Protein AF-A0A1G1D833-F1 (afdb_monomer_lite)

Structure (mmCIF, N/CA/C/O backbone):
data_AF-A0A1G1D833-F1
#
_entry.id   AF-A0A1G1D833-F1
#
loop_
_atom_site.group_PDB
_atom_site.id
_atom_site.type_symbol
_atom_site.label_atom_id
_atom_site.label_alt_id
_atom_site.label_comp_id
_atom_site.label_asym_id
_atom_site.label_entity_id
_atom_site.label_seq_id
_atom_site.pdbx_PDB_ins_code
_atom_site.Cartn_x
_atom_site.Cartn_y
_atom_site.Cartn_z
_atom_site.occupancy
_atom_site.B_iso_or_equiv
_atom_site.auth_seq_id
_atom_site.auth_comp_id
_atom_site.auth_asym_id
_atom_site.auth_atom_id
_atom_site.pdbx_PDB_model_num
ATOM 1 N N . MET A 1 1 ? 8.087 -30.929 -24.235 1.00 56.16 1 MET A N 1
ATOM 2 C CA . MET A 1 1 ? 7.832 -29.575 -24.790 1.00 56.16 1 MET A CA 1
ATOM 3 C C . MET A 1 1 ? 7.862 -28.541 -23.668 1.00 56.16 1 MET A C 1
ATOM 5 O O . MET A 1 1 ? 7.142 -28.714 -22.691 1.00 56.16 1 MET A O 1
ATOM 9 N N . LYS A 1 2 ? 8.688 -27.488 -23.768 1.00 65.94 2 LYS A N 1
ATOM 10 C CA . LYS A 1 2 ? 8.664 -26.363 -22.812 1.00 65.94 2 LYS A CA 1
ATOM 11 C C . LYS A 1 2 ? 7.409 -25.521 -23.070 1.00 65.94 2 LYS A C 1
ATOM 13 O O . LYS A 1 2 ? 7.180 -25.112 -24.203 1.00 65.94 2 LYS A O 1
ATOM 18 N N . ARG A 1 3 ? 6.593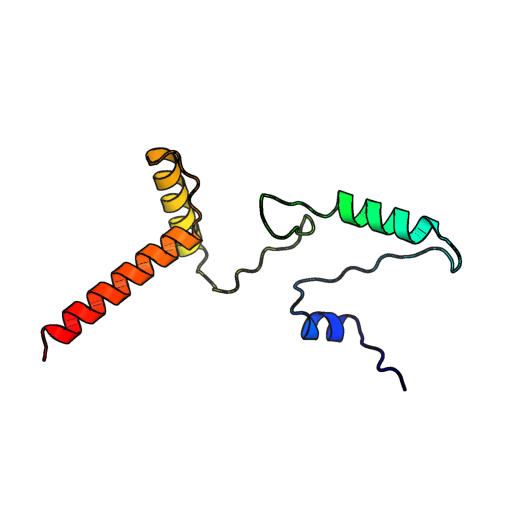 -25.269 -22.041 1.00 76.88 3 ARG A N 1
ATOM 19 C CA . ARG A 1 3 ? 5.447 -24.351 -22.152 1.00 76.88 3 ARG A CA 1
ATOM 20 C C . ARG A 1 3 ? 5.973 -22.923 -22.293 1.00 76.88 3 ARG A C 1
ATOM 22 O O . ARG A 1 3 ? 6.636 -22.426 -21.387 1.00 76.88 3 ARG A O 1
ATOM 29 N N . VAL A 1 4 ? 5.680 -22.281 -23.419 1.00 84.00 4 VAL A N 1
ATOM 30 C CA . VAL A 1 4 ? 5.962 -20.857 -23.632 1.00 84.00 4 VAL A CA 1
ATOM 31 C C . VAL A 1 4 ? 4.740 -20.071 -23.171 1.00 84.00 4 VAL A C 1
ATOM 33 O O . VAL A 1 4 ? 3.639 -20.289 -23.673 1.00 84.00 4 VAL A O 1
ATOM 36 N N . PHE A 1 5 ? 4.922 -19.189 -22.189 1.00 84.62 5 PHE A N 1
ATOM 37 C CA . PHE A 1 5 ? 3.851 -18.340 -21.674 1.00 84.62 5 PHE A CA 1
ATOM 38 C C . PHE A 1 5 ? 3.865 -16.979 -22.365 1.00 84.62 5 PHE A C 1
ATOM 40 O O . PHE A 1 5 ? 4.914 -16.356 -22.519 1.00 84.62 5 PHE A O 1
ATOM 47 N N . THR A 1 6 ? 2.689 -16.481 -22.731 1.00 88.06 6 THR A N 1
ATOM 48 C CA . THR A 1 6 ? 2.538 -15.115 -23.234 1.00 88.06 6 THR A CA 1
ATOM 49 C C . THR A 1 6 ? 2.690 -14.094 -22.094 1.00 88.06 6 THR A C 1
ATOM 51 O O . THR A 1 6 ? 2.432 -14.419 -20.929 1.00 88.06 6 THR A O 1
ATOM 54 N N . PRO A 1 7 ? 3.031 -12.822 -22.384 1.00 81.75 7 PRO A N 1
ATOM 55 C CA . PRO A 1 7 ? 3.117 -11.781 -21.354 1.00 81.75 7 PRO A CA 1
ATOM 56 C C . PRO A 1 7 ? 1.833 -11.622 -20.523 1.00 81.75 7 PRO A C 1
ATOM 58 O O . PRO A 1 7 ? 1.892 -11.375 -19.318 1.00 81.75 7 PRO A O 1
ATOM 61 N N . SER A 1 8 ? 0.658 -11.820 -21.133 1.00 83.69 8 SER A N 1
ATOM 62 C CA . SER A 1 8 ? -0.631 -11.775 -20.432 1.00 83.69 8 SER A CA 1
ATOM 63 C C . SER A 1 8 ? -0.824 -12.959 -19.478 1.00 83.69 8 SER A C 1
ATOM 65 O O . SER A 1 8 ? -1.328 -12.771 -18.368 1.00 83.69 8 SER A O 1
ATOM 67 N N . GLN A 1 9 ? -0.375 -14.159 -19.859 1.00 86.31 9 GLN A N 1
ATOM 68 C CA . GLN A 1 9 ? -0.382 -15.336 -18.987 1.00 86.31 9 GLN A CA 1
ATOM 69 C C . GLN A 1 9 ? 0.574 -15.156 -17.807 1.00 86.31 9 GLN A C 1
ATOM 71 O O . GLN A 1 9 ? 0.179 -15.398 -16.668 1.00 86.31 9 GLN A O 1
ATOM 76 N N . ILE A 1 10 ? 1.785 -14.648 -18.052 1.00 82.81 10 ILE A N 1
ATOM 77 C CA . ILE A 1 10 ? 2.760 -14.346 -16.995 1.00 82.81 10 ILE A CA 1
ATOM 78 C C . ILE A 1 10 ? 2.180 -13.315 -16.022 1.00 82.81 10 ILE A C 1
ATOM 80 O O . ILE A 1 10 ? 2.213 -13.525 -14.809 1.00 82.81 10 ILE A O 1
ATOM 84 N N . LYS A 1 11 ? 1.568 -12.237 -16.529 1.00 81.75 11 LYS A N 1
ATOM 85 C CA . LYS A 1 11 ? 0.888 -11.232 -15.699 1.00 81.75 11 LYS A CA 1
ATOM 86 C C . LYS A 1 11 ? -0.196 -11.855 -14.813 1.00 81.75 11 LYS A C 1
ATOM 88 O O . LYS A 1 11 ? -0.287 -11.523 -13.633 1.00 81.75 11 LYS A O 1
ATOM 93 N N . LYS A 1 12 ? -1.003 -12.767 -15.367 1.00 82.12 12 LYS A N 1
ATOM 94 C CA . LYS A 1 12 ? -2.077 -13.455 -14.637 1.00 82.12 12 LYS A CA 1
ATOM 95 C C . LYS A 1 12 ? -1.527 -14.377 -13.545 1.00 82.12 12 LYS A C 1
ATOM 97 O O . LYS A 1 12 ? -2.010 -14.311 -12.422 1.00 82.12 12 LYS A O 1
ATOM 102 N N . ILE A 1 13 ? -0.513 -15.184 -13.860 1.00 83.69 13 ILE A N 1
ATOM 103 C CA . ILE A 1 13 ? 0.116 -16.131 -12.922 1.00 83.69 13 ILE A CA 1
ATOM 104 C C . ILE A 1 13 ? 0.806 -15.389 -11.771 1.00 83.69 13 ILE A C 1
ATOM 106 O O . ILE A 1 13 ? 0.688 -15.778 -10.615 1.00 83.69 13 ILE A O 1
ATOM 110 N N . THR A 1 14 ? 1.506 -14.297 -12.077 1.00 77.00 14 THR A N 1
ATOM 111 C CA . THR A 1 14 ? 2.288 -13.535 -11.089 1.00 77.00 14 THR A CA 1
ATOM 112 C C . THR A 1 14 ? 1.459 -12.527 -10.290 1.00 77.00 14 THR A C 1
ATOM 114 O O . THR A 1 14 ? 1.945 -11.971 -9.305 1.00 77.00 14 THR A O 1
ATOM 117 N N . GLY A 1 15 ? 0.222 -12.239 -10.710 1.00 73.38 15 GLY A N 1
ATOM 118 C CA . GLY A 1 15 ? -0.583 -11.160 -10.134 1.00 73.38 15 GLY A CA 1
ATOM 119 C C . GLY A 1 15 ? -0.005 -9.762 -10.392 1.00 73.38 15 GLY A C 1
ATOM 120 O O . GLY A 1 15 ? -0.335 -8.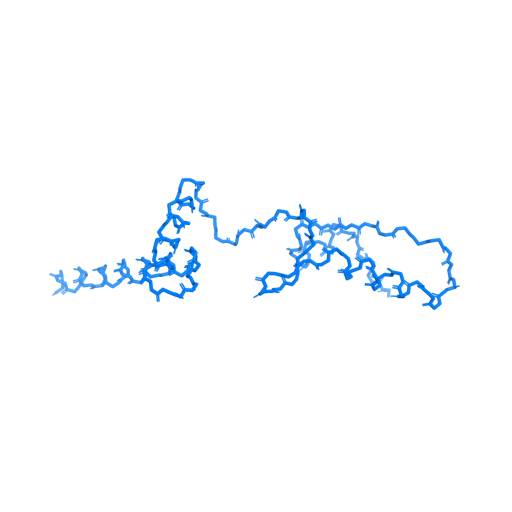819 -9.667 1.00 73.38 15 GLY A O 1
ATOM 121 N N . ALA A 1 16 ? 0.864 -9.611 -11.398 1.00 74.94 16 ALA A N 1
ATOM 122 C CA . ALA A 1 16 ? 1.498 -8.340 -11.723 1.00 74.94 16 ALA A CA 1
ATOM 123 C C . ALA A 1 16 ? 0.476 -7.299 -12.213 1.00 74.94 16 ALA A C 1
ATOM 125 O O . ALA A 1 16 ? -0.477 -7.591 -12.942 1.00 74.94 16 ALA A O 1
ATOM 126 N N . THR A 1 17 ? 0.677 -6.038 -11.831 1.00 69.56 17 THR A N 1
ATOM 127 C CA . THR A 1 17 ? -0.199 -4.925 -12.236 1.00 69.56 17 THR A CA 1
ATOM 128 C C . THR A 1 17 ? 0.114 -4.420 -13.644 1.00 69.56 17 THR A C 1
ATOM 130 O O . THR A 1 17 ? -0.802 -4.008 -14.363 1.00 69.56 17 THR A O 1
ATOM 133 N N . GLY A 1 18 ? 1.368 -4.535 -14.076 1.00 70.62 18 GLY A N 1
ATOM 134 C CA . GLY A 1 18 ? 1.860 -4.143 -15.393 1.00 70.62 18 GLY A CA 1
ATOM 135 C C . GLY A 1 18 ? 2.925 -5.110 -15.904 1.00 70.62 18 GLY A C 1
ATOM 136 O O . GLY A 1 18 ? 3.366 -5.997 -15.178 1.00 70.62 18 GLY A O 1
ATOM 137 N N . HIS A 1 19 ? 3.292 -4.943 -17.165 1.00 75.81 19 HIS A N 1
ATOM 138 C CA . HIS A 1 19 ? 4.475 -5.545 -17.766 1.00 75.81 19 HIS A CA 1
ATOM 139 C C . HIS A 1 19 ? 5.056 -4.520 -18.734 1.00 75.81 19 HIS A C 1
ATOM 141 O O . HIS A 1 19 ? 4.304 -3.694 -19.253 1.00 75.81 19 HIS A O 1
ATOM 147 N N . ASP A 1 20 ? 6.360 -4.590 -18.958 1.00 73.81 20 ASP A N 1
ATOM 148 C CA . ASP A 1 20 ? 7.043 -3.781 -19.957 1.00 73.81 20 ASP A CA 1
ATOM 149 C C . ASP A 1 20 ? 7.926 -4.687 -20.816 1.00 73.81 20 A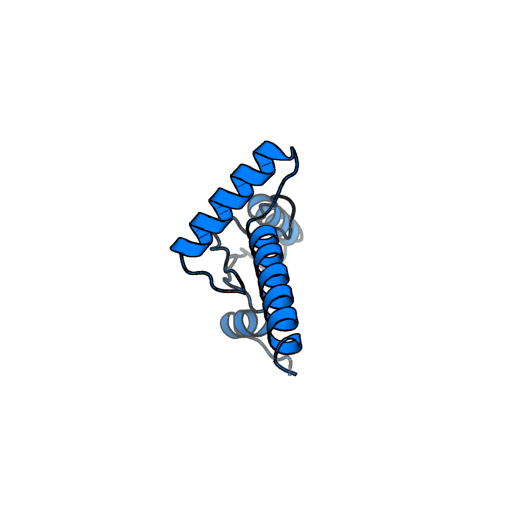SP A C 1
ATOM 151 O O . ASP A 1 20 ? 8.311 -5.778 -20.378 1.00 73.81 20 ASP A O 1
ATOM 155 N N . LYS A 1 21 ? 8.192 -4.272 -22.053 1.00 73.25 21 LYS A N 1
ATOM 156 C CA . LYS A 1 21 ? 9.076 -4.991 -22.972 1.00 73.25 21 LYS A CA 1
ATOM 157 C C . LYS A 1 21 ? 10.339 -4.174 -23.161 1.00 73.25 21 LYS A C 1
ATOM 159 O O . LYS A 1 21 ? 10.291 -3.061 -23.667 1.00 73.25 21 LYS A O 1
ATOM 164 N N . ILE A 1 22 ? 11.468 -4.772 -22.812 1.00 69.94 22 ILE A N 1
ATOM 165 C CA . ILE A 1 22 ? 12.779 -4.193 -23.079 1.00 69.94 22 ILE A CA 1
ATOM 166 C C . ILE A 1 22 ? 13.223 -4.720 -24.441 1.00 69.94 22 ILE A C 1
ATOM 168 O O . ILE A 1 22 ? 13.284 -5.934 -24.648 1.00 69.94 22 ILE A O 1
ATOM 172 N N . HIS A 1 23 ? 13.457 -3.815 -25.388 1.00 67.56 23 HIS A N 1
ATOM 173 C CA . HIS A 1 23 ? 14.037 -4.171 -26.676 1.00 67.56 23 HIS A CA 1
ATOM 174 C C . HIS A 1 23 ? 15.541 -4.382 -26.498 1.00 67.56 23 HIS A C 1
ATOM 176 O O . HIS A 1 23 ? 16.213 -3.513 -25.951 1.00 67.56 23 HIS A O 1
ATOM 182 N N . ILE A 1 24 ? 16.048 -5.532 -26.942 1.00 64.00 24 ILE A N 1
ATOM 183 C CA . ILE A 1 24 ? 17.462 -5.886 -26.818 1.00 64.00 24 ILE A CA 1
ATOM 184 C C . ILE A 1 24 ? 18.053 -5.947 -28.226 1.00 64.00 24 ILE A C 1
ATOM 186 O O . ILE A 1 24 ? 17.662 -6.829 -29.000 1.00 64.00 24 ILE A O 1
ATOM 190 N N . PRO A 1 25 ? 18.977 -5.042 -28.575 1.00 60.09 25 PRO A N 1
ATOM 191 C CA . PRO A 1 25 ? 19.716 -5.152 -29.815 1.00 60.09 25 PRO A CA 1
ATOM 192 C C . PRO A 1 25 ? 20.777 -6.260 -29.671 1.00 60.09 25 PRO A C 1
ATOM 194 O O . PRO A 1 25 ? 21.795 -6.083 -29.016 1.00 60.09 25 PRO A O 1
ATOM 197 N N . PHE A 1 26 ? 20.543 -7.394 -30.339 1.00 62.09 26 PHE A N 1
ATOM 198 C CA . PHE A 1 26 ? 21.518 -8.459 -30.650 1.00 62.09 26 PHE A CA 1
ATOM 199 C C . PHE A 1 26 ? 21.830 -9.558 -29.600 1.00 62.09 26 PHE A C 1
ATOM 201 O O . PHE A 1 26 ? 21.709 -9.383 -28.393 1.00 62.09 26 PHE A O 1
ATOM 208 N N . TYR A 1 27 ? 22.194 -10.748 -30.112 1.00 57.66 27 TYR A N 1
ATOM 209 C CA . TYR A 1 27 ? 22.064 -12.066 -29.452 1.00 57.66 27 TYR A CA 1
ATOM 210 C C . TYR A 1 27 ? 23.307 -12.568 -28.679 1.00 57.66 27 TYR A C 1
ATOM 212 O O . TYR A 1 27 ? 23.273 -13.654 -28.108 1.00 57.66 27 TYR A O 1
ATOM 220 N N . TYR A 1 28 ? 24.394 -11.795 -28.616 1.00 56.31 28 TYR A N 1
ATOM 221 C CA . TYR A 1 28 ? 25.589 -12.145 -27.836 1.00 56.31 28 TYR A CA 1
ATOM 222 C C . TYR A 1 28 ? 26.135 -10.909 -27.125 1.00 56.31 28 TYR A C 1
ATOM 224 O O . TYR A 1 28 ? 26.899 -10.150 -27.712 1.00 56.31 28 TYR A O 1
ATOM 232 N N . ALA A 1 29 ? 25.759 -10.694 -25.864 1.00 56.53 29 ALA A N 1
ATOM 233 C CA . ALA A 1 29 ? 26.383 -9.644 -25.067 1.00 56.53 29 ALA A CA 1
ATOM 234 C C . ALA A 1 29 ? 26.287 -9.919 -23.551 1.00 56.53 29 ALA A C 1
ATOM 236 O O . ALA A 1 29 ? 25.215 -9.751 -22.967 1.00 56.53 29 ALA A O 1
ATOM 237 N N . PRO A 1 30 ? 27.411 -10.24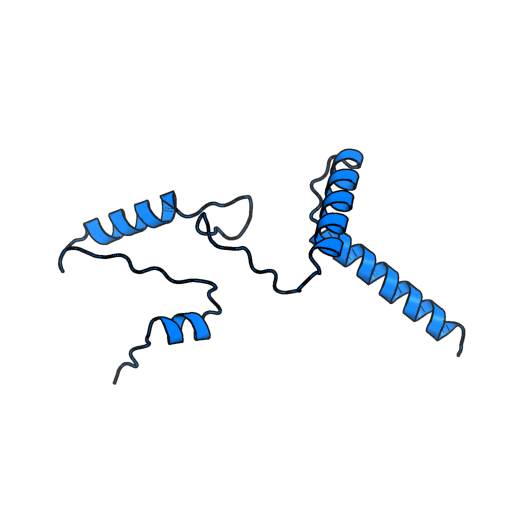5 -22.882 1.00 60.34 30 PRO A N 1
ATOM 238 C CA . PRO A 1 30 ? 27.597 -10.012 -21.446 1.00 60.34 30 PRO A CA 1
ATOM 239 C C . PRO A 1 30 ? 27.124 -8.614 -20.965 1.00 60.34 30 PRO A C 1
ATOM 241 O O . PRO A 1 30 ? 26.500 -8.565 -19.904 1.00 60.34 30 PRO A O 1
ATOM 244 N N . PRO A 1 31 ? 27.287 -7.511 -21.741 1.00 68.56 31 PRO A N 1
ATOM 245 C CA . PRO A 1 31 ? 26.776 -6.191 -21.348 1.00 68.56 31 PRO A CA 1
ATOM 246 C C . PRO A 1 31 ? 25.249 -6.065 -21.221 1.00 68.56 31 PRO A C 1
ATOM 248 O O . PRO A 1 31 ? 24.782 -5.151 -20.547 1.00 68.56 31 PRO A O 1
ATOM 251 N N . PHE A 1 32 ? 24.446 -6.969 -21.799 1.00 71.75 32 PHE A N 1
ATOM 252 C CA . PHE A 1 32 ? 22.981 -6.887 -21.681 1.00 71.75 32 PHE A CA 1
ATOM 253 C C . PHE A 1 32 ? 22.516 -6.977 -20.221 1.00 71.75 32 PHE A C 1
ATOM 255 O O . PHE A 1 32 ? 21.605 -6.265 -19.800 1.00 71.75 32 PHE A O 1
ATOM 262 N N . LEU A 1 33 ? 23.138 -7.857 -19.430 1.00 71.88 33 LEU A N 1
ATOM 263 C CA . LEU A 1 33 ? 22.781 -8.004 -18.019 1.00 71.88 33 LEU A CA 1
ATOM 264 C C . LEU A 1 33 ? 23.119 -6.743 -17.221 1.00 71.88 33 LEU A C 1
ATOM 266 O O . LEU A 1 33 ? 22.415 -6.432 -16.259 1.00 71.88 33 LEU A O 1
ATOM 270 N N . ASP A 1 34 ? 24.155 -6.016 -17.631 1.00 77.75 34 ASP A N 1
ATOM 271 C CA . ASP A 1 34 ? 24.544 -4.753 -17.017 1.00 77.75 34 ASP A CA 1
ATOM 272 C C . ASP A 1 34 ? 23.584 -3.623 -17.417 1.00 77.75 34 ASP A C 1
ATOM 274 O O . ASP A 1 34 ? 23.100 -2.911 -16.539 1.00 77.75 34 ASP A O 1
ATOM 278 N N . GLU A 1 35 ? 23.187 -3.522 -18.689 1.00 75.12 35 GLU A N 1
ATOM 279 C CA . GLU A 1 35 ? 22.152 -2.575 -19.135 1.00 75.12 35 GLU A CA 1
ATOM 280 C C . GLU A 1 35 ? 20.800 -2.837 -18.462 1.00 75.12 35 GLU A C 1
ATOM 282 O O . GLU A 1 35 ? 20.151 -1.915 -17.963 1.00 75.12 35 GLU A O 1
ATOM 287 N N . LEU A 1 36 ? 20.386 -4.106 -18.375 1.00 77.31 36 LEU A N 1
ATOM 288 C CA . LEU A 1 36 ? 19.179 -4.501 -17.656 1.00 77.31 36 LEU A CA 1
ATOM 289 C C . LEU A 1 36 ? 19.281 -4.134 -16.172 1.00 77.31 36 LEU A C 1
ATOM 291 O O . LEU A 1 36 ? 18.313 -3.642 -15.590 1.00 77.31 36 LEU A O 1
ATOM 295 N N . ARG A 1 37 ? 20.443 -4.353 -15.547 1.00 78.31 37 ARG A N 1
ATOM 296 C CA . ARG A 1 37 ? 20.684 -3.981 -14.148 1.00 78.31 37 ARG A CA 1
ATOM 297 C C . ARG A 1 37 ? 20.554 -2.473 -13.951 1.00 78.31 37 ARG A C 1
ATOM 299 O O . ARG A 1 37 ? 19.869 -2.064 -13.014 1.00 78.31 37 ARG A O 1
ATOM 306 N N . GLU A 1 38 ? 21.166 -1.659 -14.804 1.00 82.62 38 GLU A N 1
ATOM 307 C CA . GLU A 1 38 ? 21.095 -0.197 -14.703 1.00 82.62 38 GLU A CA 1
ATOM 308 C C . GLU A 1 38 ? 19.687 0.335 -15.005 1.00 82.62 38 GLU A C 1
ATOM 310 O O . GLU A 1 38 ? 19.180 1.213 -14.297 1.00 82.62 38 GLU A O 1
ATOM 315 N N . TRP A 1 39 ? 18.976 -0.273 -15.957 1.00 79.69 39 TRP A N 1
ATOM 316 C CA . TRP A 1 39 ? 17.563 0.019 -16.189 1.00 79.69 39 TRP A CA 1
ATOM 317 C C . TRP A 1 39 ? 16.708 -0.313 -14.957 1.00 79.69 39 TRP A C 1
ATOM 319 O O . TRP A 1 39 ? 15.902 0.507 -14.518 1.00 79.69 39 TRP A O 1
ATOM 329 N N . ILE A 1 40 ? 16.906 -1.479 -14.335 1.00 78.25 40 ILE A N 1
ATOM 330 C CA . ILE A 1 40 ? 16.180 -1.868 -13.119 1.00 78.25 40 ILE A CA 1
ATOM 331 C C . ILE A 1 40 ? 16.500 -0.903 -11.967 1.00 78.25 40 ILE A C 1
ATOM 333 O O . ILE A 1 40 ? 15.576 -0.417 -11.316 1.00 78.25 40 ILE A O 1
ATOM 337 N N . LYS A 1 41 ? 17.777 -0.588 -11.717 1.00 77.88 41 LYS A N 1
ATOM 338 C CA . LYS A 1 41 ? 18.192 0.332 -10.643 1.00 77.88 41 LYS A CA 1
ATOM 339 C C . LYS A 1 41 ? 17.603 1.732 -10.811 1.00 77.88 41 LYS A C 1
ATOM 341 O O . LYS A 1 41 ? 17.112 2.296 -9.840 1.00 77.88 41 LYS A O 1
ATOM 346 N N . SER A 1 42 ? 17.627 2.276 -12.027 1.00 77.06 42 SER A N 1
ATOM 347 C CA . SER A 1 42 ? 17.098 3.617 -12.312 1.00 77.06 42 SER A CA 1
ATOM 348 C C . SER A 1 42 ? 15.572 3.698 -12.191 1.00 77.06 42 SER A C 1
ATOM 350 O O . SER A 1 42 ? 15.032 4.743 -11.820 1.00 77.06 42 SER A O 1
ATOM 352 N N . ASN A 1 43 ? 14.862 2.597 -12.456 1.00 71.31 43 ASN A N 1
ATOM 353 C CA . ASN A 1 43 ? 13.398 2.567 -12.439 1.00 71.31 43 ASN A CA 1
ATOM 354 C C . ASN A 1 43 ? 12.792 2.115 -11.104 1.00 71.31 43 ASN A C 1
ATOM 356 O O . ASN A 1 43 ? 11.658 2.495 -10.784 1.00 71.31 43 ASN A O 1
ATOM 360 N N . LEU A 1 44 ? 13.512 1.317 -10.313 1.00 72.75 44 LEU A N 1
ATOM 361 C CA . LEU A 1 44 ? 13.061 0.871 -9.001 1.00 72.75 44 LEU A CA 1
ATOM 362 C C . LEU A 1 44 ? 13.214 1.986 -7.967 1.00 72.75 44 LEU A C 1
ATOM 364 O O . LEU A 1 44 ? 14.297 2.305 -7.493 1.00 72.75 44 LEU A O 1
ATOM 368 N N . SER A 1 45 ? 12.079 2.524 -7.536 1.00 64.12 45 SER A N 1
ATOM 369 C CA . SER A 1 45 ? 12.015 3.422 -6.389 1.00 64.12 45 SER A CA 1
ATOM 370 C C . SER A 1 45 ? 11.581 2.638 -5.149 1.00 64.12 45 SER A C 1
ATOM 372 O O . SER A 1 45 ? 10.538 1.976 -5.147 1.00 64.12 45 SER A O 1
ATOM 374 N N . SER A 1 46 ? 12.378 2.694 -4.080 1.00 62.97 46 SER A N 1
ATOM 375 C CA . SER A 1 46 ? 11.968 2.219 -2.755 1.00 62.97 46 SER A CA 1
ATOM 376 C C . SER A 1 46 ? 11.764 3.408 -1.825 1.00 62.97 46 SER A C 1
ATOM 378 O O . SER A 1 46 ? 12.607 4.294 -1.740 1.00 62.97 46 SER A O 1
ATOM 380 N N . ARG A 1 47 ? 10.629 3.430 -1.120 1.00 60.00 47 ARG A N 1
ATOM 381 C CA . ARG A 1 47 ? 10.337 4.377 -0.029 1.00 60.00 47 ARG A CA 1
ATOM 382 C C . ARG A 1 47 ? 10.266 3.654 1.325 1.00 60.00 47 ARG A C 1
ATOM 384 O O . ARG A 1 47 ? 9.441 4.007 2.159 1.00 60.00 47 ARG A O 1
ATOM 391 N N . GLY A 1 48 ? 11.070 2.599 1.501 1.00 57.22 48 GLY A N 1
ATOM 392 C CA . GLY A 1 48 ? 11.073 1.764 2.713 1.00 57.22 48 GLY A CA 1
ATOM 393 C C . GLY A 1 48 ? 10.235 0.483 2.613 1.00 57.22 48 GLY A C 1
ATOM 394 O O . GLY A 1 48 ? 9.751 -0.014 3.622 1.00 57.22 48 GLY A O 1
ATOM 395 N N . GLY A 1 49 ? 10.028 -0.054 1.405 1.00 65.06 49 GLY A N 1
ATOM 396 C CA . GLY A 1 49 ? 9.273 -1.294 1.179 1.00 65.06 49 GLY A CA 1
ATOM 397 C C . GLY A 1 49 ? 9.732 -2.034 -0.079 1.00 65.06 49 GLY A C 1
ATOM 398 O O . GLY A 1 49 ? 10.803 -1.744 -0.609 1.00 65.06 49 GLY A O 1
ATOM 399 N N . ARG A 1 50 ? 8.920 -2.979 -0.582 1.00 62.53 50 ARG A N 1
ATOM 400 C CA . ARG A 1 50 ? 9.220 -3.698 -1.836 1.00 62.53 50 ARG A CA 1
ATOM 401 C C . ARG A 1 50 ? 9.402 -2.678 -2.975 1.00 62.53 50 ARG A C 1
ATOM 403 O O . ARG A 1 50 ? 8.443 -1.948 -3.255 1.00 62.53 50 ARG A O 1
ATOM 410 N N . PRO A 1 51 ? 10.587 -2.611 -3.614 1.00 64.81 51 PRO A N 1
ATOM 411 C CA . PRO A 1 51 ? 10.852 -1.645 -4.672 1.00 64.81 51 PRO A CA 1
ATOM 412 C C . PRO A 1 51 ? 9.780 -1.713 -5.761 1.00 64.81 51 PRO A C 1
ATOM 414 O O . PRO A 1 51 ? 9.348 -2.797 -6.156 1.00 64.81 51 PRO A O 1
ATOM 417 N N . THR A 1 52 ? 9.313 -0.550 -6.204 1.00 66.94 52 THR A N 1
ATOM 418 C CA . THR A 1 52 ? 8.266 -0.414 -7.222 1.00 66.94 52 THR A CA 1
ATOM 419 C C . THR A 1 52 ? 8.774 0.459 -8.361 1.00 66.94 52 THR A C 1
ATOM 421 O O . THR A 1 52 ? 9.480 1.442 -8.133 1.00 66.94 52 THR A O 1
ATOM 424 N N . ILE A 1 53 ? 8.388 0.108 -9.588 1.00 71.88 53 ILE A N 1
ATOM 425 C CA . ILE A 1 53 ? 8.696 0.899 -10.781 1.00 71.88 53 ILE A CA 1
ATOM 426 C C . ILE A 1 53 ? 7.960 2.241 -10.703 1.00 71.88 53 ILE A C 1
ATOM 428 O O . ILE A 1 53 ? 6.743 2.290 -10.481 1.00 71.88 53 ILE A O 1
ATOM 432 N N . LYS A 1 54 ? 8.704 3.336 -10.871 1.00 64.31 54 LYS A N 1
ATOM 433 C CA . LYS A 1 54 ? 8.166 4.702 -10.881 1.00 64.31 54 LYS A CA 1
ATOM 434 C C . LYS A 1 54 ? 7.057 4.823 -11.939 1.00 64.31 54 LYS A C 1
ATOM 436 O O . LYS A 1 54 ? 7.225 4.410 -13.076 1.00 64.31 54 LYS A O 1
ATOM 441 N N . GLY A 1 55 ? 5.901 5.368 -11.557 1.00 66.38 55 GLY A N 1
ATOM 442 C CA . GLY A 1 55 ? 4.749 5.540 -12.458 1.00 66.38 55 GLY A CA 1
ATOM 443 C C . GLY A 1 55 ? 3.729 4.392 -12.457 1.00 66.38 55 GLY A C 1
ATOM 444 O O . GLY A 1 55 ? 2.602 4.588 -12.916 1.00 66.38 55 GLY A O 1
ATOM 445 N N . LEU A 1 56 ? 4.036 3.229 -11.867 1.00 66.00 56 LEU A N 1
ATOM 446 C CA . LEU A 1 56 ? 3.019 2.192 -11.681 1.00 66.00 56 LEU A CA 1
ATOM 447 C C . LEU A 1 56 ? 2.002 2.601 -10.607 1.00 66.00 56 LEU A C 1
ATOM 449 O O . LEU A 1 56 ? 2.348 2.972 -9.483 1.00 66.00 56 LEU A O 1
ATOM 453 N N . LYS A 1 57 ? 0.710 2.486 -10.940 1.00 60.84 57 LYS A N 1
ATOM 454 C CA . LYS A 1 57 ? -0.381 2.732 -9.989 1.00 60.84 57 LYS A CA 1
ATOM 455 C C . LYS A 1 57 ? -0.329 1.690 -8.870 1.00 60.84 57 LYS A C 1
ATOM 457 O O . LYS A 1 57 ? -0.545 0.500 -9.106 1.00 60.84 57 LYS A O 1
ATOM 462 N N . VAL A 1 58 ? -0.105 2.145 -7.637 1.00 66.25 58 VAL A N 1
ATOM 463 C CA . VAL A 1 58 ? -0.215 1.306 -6.436 1.00 66.25 58 VAL A CA 1
ATOM 464 C C . VAL A 1 58 ? -1.658 0.818 -6.314 1.00 66.25 58 VAL A C 1
ATOM 466 O O . VAL A 1 58 ? -2.568 1.590 -6.009 1.00 66.25 58 VAL A O 1
ATOM 469 N N . LYS A 1 59 ? -1.878 -0.477 -6.550 1.00 62.88 59 LYS A N 1
ATOM 470 C CA . LYS A 1 59 ? -3.184 -1.113 -6.370 1.00 62.88 59 LYS A CA 1
ATOM 471 C C . LYS A 1 59 ? -3.259 -1.712 -4.969 1.00 62.88 59 LYS A C 1
ATOM 473 O O . LYS A 1 59 ? -2.559 -2.672 -4.660 1.00 62.88 59 LYS A O 1
ATOM 478 N N . ARG A 1 60 ? -4.113 -1.149 -4.112 1.00 65.62 60 ARG A N 1
ATOM 479 C CA . ARG A 1 60 ? -4.374 -1.706 -2.775 1.00 65.62 60 ARG A CA 1
ATOM 480 C C . ARG A 1 60 ? -5.154 -3.013 -2.906 1.00 65.62 60 ARG A C 1
ATOM 482 O O . ARG A 1 60 ? -6.084 -3.088 -3.709 1.00 65.62 60 ARG A O 1
ATOM 489 N N . LYS A 1 61 ? -4.781 -4.027 -2.117 1.00 67.31 61 LYS A N 1
ATOM 490 C CA . LYS A 1 61 ? -5.501 -5.313 -2.071 1.00 67.31 61 LYS A CA 1
ATOM 491 C C . LYS A 1 61 ? -6.904 -5.150 -1.483 1.00 67.31 61 LYS A C 1
ATOM 493 O O . LYS A 1 61 ? -7.854 -5.701 -2.024 1.00 67.31 61 LYS A O 1
ATOM 498 N N . VAL A 1 62 ? -7.034 -4.329 -0.440 1.00 71.19 62 VAL A N 1
ATOM 499 C CA . VAL A 1 62 ? -8.324 -3.909 0.118 1.00 71.19 62 VAL A CA 1
ATOM 500 C C . VAL A 1 62 ? -8.728 -2.593 -0.536 1.00 71.19 62 VAL A C 1
ATOM 502 O O . VAL A 1 62 ? -7.973 -1.614 -0.512 1.00 71.19 62 VAL A O 1
ATOM 505 N N . ARG A 1 63 ? -9.904 -2.578 -1.166 1.00 75.06 63 ARG A N 1
ATOM 506 C CA . ARG A 1 63 ? -10.440 -1.374 -1.800 1.00 75.06 63 ARG A CA 1
ATOM 507 C C . ARG A 1 63 ? -11.098 -0.503 -0.737 1.00 75.06 63 ARG A C 1
ATOM 509 O O . ARG A 1 63 ? -12.065 -0.911 -0.110 1.00 75.06 63 ARG A O 1
ATOM 516 N N . PHE A 1 64 ? -10.584 0.708 -0.582 1.00 80.75 64 PHE A N 1
ATOM 517 C CA . PHE A 1 64 ? -11.259 1.776 0.147 1.00 80.75 64 PHE A CA 1
ATOM 518 C C . PHE A 1 64 ? -11.925 2.705 -0.862 1.00 80.75 64 PHE A C 1
ATOM 520 O O . PHE A 1 64 ? -11.381 2.923 -1.949 1.00 80.75 64 PHE A O 1
ATOM 527 N N . SER A 1 65 ? -13.065 3.291 -0.496 1.00 87.94 65 SER A N 1
ATOM 528 C CA . SER A 1 65 ? -13.577 4.448 -1.229 1.00 87.94 65 SER A CA 1
ATOM 529 C C . SER A 1 65 ? -12.542 5.580 -1.180 1.00 87.94 65 SER A C 1
ATOM 531 O O . SER A 1 65 ? -11.761 5.691 -0.228 1.00 87.94 65 SER A O 1
ATOM 533 N N . GLN A 1 66 ? -12.528 6.438 -2.203 1.00 85.44 66 GLN A N 1
ATOM 534 C CA . GLN A 1 66 ? -11.583 7.557 -2.258 1.00 85.44 66 GLN A CA 1
ATOM 535 C C . GLN A 1 66 ? -11.736 8.488 -1.046 1.00 85.44 66 GLN A C 1
ATOM 537 O O . GLN A 1 66 ? -10.740 8.969 -0.508 1.00 85.44 66 GLN A O 1
ATOM 542 N N . ARG A 1 67 ? -12.979 8.693 -0.592 1.00 92.31 67 ARG A N 1
ATOM 543 C CA . ARG A 1 67 ? -13.304 9.454 0.618 1.00 92.31 67 ARG A CA 1
ATOM 544 C C . ARG A 1 67 ? -12.676 8.818 1.859 1.00 92.31 67 ARG A C 1
ATOM 546 O O . ARG A 1 67 ? -11.878 9.470 2.520 1.00 92.31 67 ARG A O 1
ATOM 553 N N . ASN A 1 68 ? -12.953 7.539 2.124 1.00 90.81 68 ASN A N 1
ATOM 554 C CA . ASN A 1 68 ? -12.450 6.858 3.324 1.00 90.81 68 ASN A CA 1
ATOM 555 C C . ASN A 1 68 ? -10.921 6.809 3.341 1.00 90.81 68 ASN A C 1
ATOM 557 O O . ASN A 1 68 ? -10.300 6.944 4.388 1.00 90.81 68 ASN A O 1
ATOM 561 N N . TRP A 1 69 ? -10.296 6.655 2.174 1.00 90.56 69 TRP A N 1
ATOM 562 C CA . TRP A 1 69 ? -8.844 6.674 2.091 1.00 90.56 69 TRP A CA 1
ATOM 563 C C . TRP A 1 69 ? -8.240 8.037 2.453 1.00 90.56 69 TRP A C 1
ATOM 565 O O . TRP A 1 69 ? -7.251 8.084 3.185 1.00 90.56 69 TRP A O 1
ATOM 575 N N . LYS A 1 70 ? -8.827 9.139 1.966 1.00 93.25 70 LYS A N 1
ATOM 576 C CA . LYS A 1 70 ? -8.395 10.497 2.337 1.00 93.25 70 LYS A CA 1
ATOM 577 C C . LYS A 1 70 ? -8.532 10.731 3.843 1.00 93.25 70 LYS A C 1
ATOM 579 O O . LYS A 1 70 ? -7.621 11.289 4.449 1.00 93.25 70 LYS A O 1
ATOM 584 N N . GLU A 1 71 ? -9.609 10.238 4.449 1.00 95.44 71 GLU A N 1
ATOM 585 C CA . GLU A 1 71 ? -9.805 10.316 5.902 1.00 95.44 71 GLU A CA 1
ATOM 586 C C . GLU A 1 71 ? -8.725 9.546 6.669 1.00 95.44 71 GLU A C 1
ATOM 588 O O . GLU A 1 71 ? -8.067 10.103 7.548 1.00 95.44 71 GLU A O 1
ATOM 593 N N . LEU A 1 72 ? -8.449 8.295 6.287 1.00 94.06 72 LEU A N 1
ATOM 594 C CA . LEU A 1 72 ? -7.388 7.498 6.911 1.00 94.06 72 LEU A CA 1
ATOM 595 C C . LEU A 1 72 ? -6.011 8.168 6.782 1.00 94.06 72 LEU A C 1
ATOM 597 O O . LEU A 1 72 ? -5.220 8.128 7.723 1.00 94.06 72 LEU A O 1
ATOM 601 N N . GLN A 1 73 ? -5.725 8.817 5.647 1.00 94.94 73 GLN A N 1
ATOM 602 C CA . GLN A 1 73 ? -4.502 9.606 5.463 1.00 94.94 73 GLN A CA 1
ATOM 603 C C . GLN A 1 73 ? -4.434 10.815 6.396 1.00 94.94 73 GLN A C 1
ATOM 605 O O . GLN A 1 73 ? -3.381 11.070 6.981 1.00 94.94 73 GLN A O 1
ATOM 610 N N . SER A 1 74 ? -5.539 11.545 6.545 1.00 96.44 74 SER A N 1
ATOM 611 C CA . SER A 1 74 ? -5.631 12.696 7.446 1.00 96.44 74 SER A CA 1
ATOM 612 C C . SER A 1 74 ? -5.379 12.285 8.899 1.00 96.44 74 SER A C 1
ATOM 614 O O . SER A 1 74 ? -4.540 12.877 9.585 1.00 96.44 74 SER A O 1
ATOM 616 N N . ILE A 1 75 ? -6.026 11.203 9.345 1.00 95.81 75 ILE A N 1
ATOM 617 C CA . ILE A 1 75 ? -5.867 10.666 10.701 1.00 95.81 75 ILE A CA 1
ATOM 618 C C . ILE A 1 75 ? -4.425 10.210 10.933 1.00 95.81 75 ILE A C 1
ATOM 620 O O . ILE A 1 75 ? -3.825 10.591 11.936 1.00 95.81 75 ILE A O 1
ATOM 624 N N . ALA A 1 76 ? -3.854 9.446 9.999 1.00 95.38 76 ALA A N 1
ATOM 625 C CA . ALA A 1 76 ? -2.477 8.971 10.086 1.00 95.38 76 ALA A CA 1
ATOM 626 C C . ALA A 1 76 ? -1.484 10.136 10.216 1.00 95.38 76 ALA A C 1
ATOM 628 O O . ALA A 1 76 ? -0.655 10.139 11.121 1.00 95.38 76 ALA A O 1
ATOM 629 N N . LYS A 1 77 ? -1.631 11.178 9.385 1.00 96.19 77 LYS A N 1
ATOM 630 C CA . LYS A 1 77 ? -0.777 12.374 9.433 1.00 96.19 77 LYS A CA 1
ATOM 631 C C . LYS A 1 77 ? -0.876 13.097 10.778 1.00 96.19 77 LYS A C 1
ATOM 633 O O . LYS A 1 77 ? 0.147 13.504 11.326 1.00 96.19 77 LYS A O 1
ATOM 638 N N . ARG A 1 78 ? -2.091 13.255 11.313 1.00 96.25 78 ARG A N 1
ATOM 639 C CA . ARG A 1 78 ? -2.314 13.896 12.616 1.00 96.25 78 ARG A CA 1
ATOM 640 C C . ARG A 1 78 ? -1.678 13.092 13.747 1.00 96.25 78 ARG A C 1
ATOM 642 O O . ARG A 1 78 ? -0.953 13.673 14.546 1.00 96.25 78 ARG A O 1
ATOM 649 N N . LEU A 1 79 ? -1.905 11.778 13.773 1.00 94.25 79 LEU A N 1
ATOM 650 C CA . LEU A 1 79 ? -1.348 10.893 14.796 1.00 94.25 79 LEU A CA 1
ATOM 651 C C . LEU A 1 79 ? 0.179 10.864 14.743 1.00 94.25 79 LEU A C 1
ATOM 653 O O . LEU A 1 79 ? 0.813 10.978 15.787 1.00 94.25 79 LEU A O 1
ATOM 657 N N . SER A 1 80 ? 0.765 10.799 13.546 1.00 94.38 80 SER A N 1
ATOM 658 C CA . SER A 1 80 ? 2.218 10.861 13.389 1.00 94.38 80 SER A CA 1
ATOM 659 C C . SER A 1 80 ? 2.824 12.150 13.904 1.00 94.38 80 SER A C 1
ATOM 661 O O . SER A 1 80 ? 3.873 12.125 14.538 1.00 94.38 80 SER A O 1
ATOM 663 N N . LYS A 1 81 ? 2.155 13.281 13.657 1.00 94.56 81 LYS A N 1
ATOM 664 C CA . LYS A 1 81 ? 2.613 14.574 14.162 1.00 94.56 81 LYS A CA 1
ATOM 665 C C . LYS A 1 81 ? 2.573 14.624 15.692 1.00 94.56 81 LYS A C 1
ATOM 667 O O . LYS A 1 81 ? 3.479 15.188 16.286 1.00 94.56 81 LYS A O 1
ATOM 672 N N . SER A 1 82 ? 1.547 14.045 16.318 1.00 93.69 82 SER A N 1
ATOM 673 C CA . SER A 1 82 ? 1.414 14.045 17.780 1.00 93.69 82 SER A CA 1
ATOM 674 C C . SER A 1 82 ? 2.324 13.043 18.489 1.00 93.69 82 SER A C 1
ATOM 676 O O . SER A 1 82 ? 2.759 13.320 19.597 1.00 93.69 82 SER A O 1
ATOM 678 N N . SER A 1 83 ? 2.595 11.881 17.889 1.00 90.56 83 SER A N 1
ATOM 679 C CA . SER A 1 83 ? 3.385 10.821 18.531 1.00 90.56 83 SER A CA 1
ATOM 680 C C . SER A 1 83 ? 4.879 10.889 18.217 1.00 90.56 83 SER A C 1
ATOM 682 O O . SER A 1 83 ? 5.657 10.183 18.848 1.00 90.56 83 SER A O 1
ATOM 684 N N . GLY A 1 84 ? 5.281 11.663 17.203 1.00 92.19 84 GLY A N 1
ATOM 685 C CA . GLY A 1 84 ? 6.642 11.636 16.660 1.00 92.19 84 GLY A CA 1
ATOM 686 C C . GLY A 1 84 ? 6.971 10.363 15.866 1.00 92.19 84 GLY A C 1
ATOM 687 O O . GLY A 1 84 ? 8.085 10.225 15.370 1.00 92.19 84 GLY A O 1
ATOM 688 N N . VAL A 1 85 ? 6.016 9.439 15.703 1.00 89.75 85 VAL A N 1
ATOM 689 C CA . VAL A 1 85 ? 6.214 8.143 15.036 1.00 89.75 85 VAL A CA 1
ATOM 690 C C . VAL A 1 85 ? 5.482 8.109 13.694 1.00 89.75 85 VAL A C 1
ATOM 692 O O . VAL A 1 85 ? 4.334 8.538 13.573 1.00 89.75 85 VAL A O 1
ATOM 695 N N . SER A 1 86 ? 6.113 7.547 12.659 1.00 91.56 86 SER A N 1
ATOM 696 C CA . SER A 1 86 ? 5.460 7.357 11.358 1.00 91.56 86 SER A CA 1
ATOM 697 C C . SER A 1 86 ? 4.348 6.307 11.448 1.00 91.56 86 SER A C 1
ATOM 699 O O . SER A 1 86 ? 4.591 5.146 11.769 1.00 91.56 86 SER A O 1
ATOM 701 N N . ILE A 1 87 ? 3.117 6.724 11.164 1.00 90.62 87 ILE A N 1
ATOM 702 C CA . ILE A 1 87 ? 1.904 5.915 11.219 1.00 90.62 87 ILE A CA 1
ATOM 703 C C . ILE A 1 87 ? 1.314 5.909 9.816 1.00 90.62 87 ILE A C 1
ATOM 705 O O . ILE A 1 87 ? 1.078 6.947 9.198 1.00 90.62 87 ILE A O 1
ATOM 709 N N . SER A 1 88 ? 1.068 4.714 9.300 1.00 91.81 88 SER A N 1
ATOM 710 C CA . SER A 1 88 ? 0.458 4.508 7.995 1.00 91.81 88 SER A CA 1
ATOM 711 C C . SER A 1 88 ? -1.076 4.522 8.085 1.00 91.81 88 SER A C 1
ATOM 713 O O . SER A 1 88 ? -1.650 4.081 9.085 1.00 91.81 88 SER A O 1
ATOM 715 N N . PRO A 1 89 ? -1.782 4.924 7.012 1.00 91.06 89 PRO A N 1
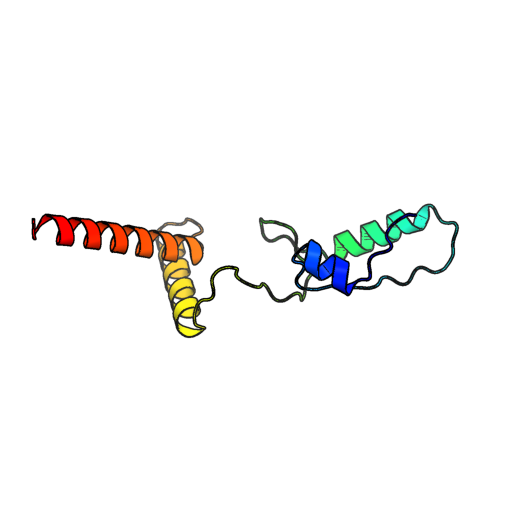ATOM 716 C CA . PRO A 1 89 ? -3.245 4.832 6.948 1.00 91.06 89 PRO A CA 1
ATOM 717 C C . PRO A 1 89 ? -3.776 3.408 7.182 1.00 91.06 89 PRO A C 1
ATOM 719 O O . PRO A 1 89 ? -4.873 3.231 7.706 1.00 91.06 89 PRO A O 1
ATOM 722 N N . SER A 1 90 ? -2.993 2.384 6.821 1.00 88.38 90 SER A N 1
ATOM 723 C CA . SER A 1 90 ? -3.340 0.979 7.056 1.00 88.38 90 SER A CA 1
ATOM 724 C C . SER A 1 90 ? -3.352 0.629 8.544 1.00 88.38 90 SER A C 1
ATOM 726 O O . SER A 1 90 ? -4.271 -0.046 8.987 1.00 88.38 90 SER A O 1
ATOM 728 N N . GLN A 1 91 ? -2.384 1.121 9.327 1.00 90.94 91 GLN A N 1
ATOM 729 C CA . GLN A 1 91 ? -2.358 0.910 10.783 1.00 90.94 91 GLN A CA 1
ATOM 730 C C . GLN A 1 91 ? -3.561 1.570 11.465 1.00 90.94 91 GLN A C 1
ATOM 732 O O . GLN A 1 91 ? -4.158 0.984 12.366 1.00 90.94 91 GLN A O 1
ATOM 737 N N . VAL A 1 92 ? -3.969 2.751 10.989 1.00 94.00 92 VAL A N 1
ATOM 738 C CA . VAL A 1 92 ? -5.198 3.410 11.457 1.00 94.00 92 VAL A CA 1
ATOM 739 C C . VAL A 1 92 ? -6.421 2.535 11.175 1.00 94.00 92 VAL A C 1
ATOM 741 O O . VAL A 1 92 ? -7.230 2.309 12.073 1.00 94.00 92 VAL A O 1
ATOM 744 N N . ALA A 1 93 ? -6.545 2.006 9.954 1.00 92.19 93 ALA A N 1
ATOM 745 C CA . ALA A 1 93 ? -7.654 1.127 9.588 1.00 92.19 93 ALA A CA 1
ATOM 746 C C . ALA A 1 93 ? -7.702 -0.146 10.451 1.00 92.19 93 ALA A C 1
ATOM 748 O O . ALA A 1 93 ? -8.778 -0.509 10.923 1.00 92.19 93 ALA A O 1
ATOM 749 N N . THR A 1 94 ? -6.555 -0.784 10.705 1.00 92.56 94 THR A N 1
ATOM 750 C CA . THR A 1 94 ? -6.465 -1.958 11.589 1.00 92.56 94 THR A CA 1
ATOM 751 C C . THR A 1 94 ? -6.945 -1.631 12.999 1.00 92.56 94 THR A C 1
ATOM 753 O O . THR A 1 94 ? -7.798 -2.337 13.525 1.00 92.56 94 THR A O 1
ATOM 756 N N . SER A 1 95 ? -6.491 -0.516 13.580 1.00 93.19 95 SER A N 1
ATOM 757 C CA . SER A 1 95 ? -6.908 -0.114 14.929 1.00 93.19 95 SER A CA 1
ATOM 758 C C . SER A 1 95 ? -8.417 0.153 15.027 1.00 93.19 95 SER A C 1
ATOM 760 O O . SER A 1 95 ? -9.057 -0.218 16.012 1.00 93.19 95 SER A O 1
ATOM 762 N N . ILE A 1 96 ? -9.015 0.769 14.000 1.00 93.88 96 ILE A N 1
ATOM 763 C CA . ILE A 1 96 ? -10.470 0.977 13.937 1.00 93.88 96 ILE A CA 1
ATOM 764 C C . ILE A 1 96 ? -11.202 -0.367 13.874 1.00 93.88 96 ILE A C 1
ATOM 766 O O . ILE A 1 96 ? -12.172 -0.568 14.605 1.00 93.88 96 ILE A O 1
ATOM 770 N N . LEU A 1 97 ? -10.731 -1.286 13.028 1.00 92.94 97 LEU A N 1
ATOM 771 C CA . LEU A 1 97 ? -11.326 -2.610 12.870 1.00 92.94 97 LEU A CA 1
ATOM 772 C C . LEU A 1 97 ? -11.274 -3.409 14.177 1.00 92.94 97 LEU A C 1
ATOM 774 O O . LEU A 1 97 ? -12.288 -3.960 14.593 1.00 92.94 97 LEU A O 1
ATOM 778 N N . GLU A 1 98 ? -10.129 -3.427 14.857 1.00 93.81 98 GLU A N 1
ATOM 779 C CA . GLU A 1 98 ? -9.967 -4.099 16.151 1.00 93.81 98 GLU A CA 1
ATOM 780 C C . GLU A 1 98 ? -10.941 -3.557 17.201 1.00 93.81 98 GLU A C 1
ATOM 782 O O . GLU A 1 98 ? -11.597 -4.329 17.904 1.00 93.81 98 GLU A O 1
ATOM 787 N N . LYS A 1 99 ? -11.094 -2.228 17.275 1.00 93.62 99 LYS A N 1
ATOM 788 C CA . LYS A 1 99 ? -12.058 -1.587 18.181 1.00 93.62 99 LYS A CA 1
ATOM 789 C C . LYS A 1 99 ? -13.499 -1.967 17.845 1.00 93.62 99 LYS A C 1
ATOM 791 O O . LYS A 1 99 ? -14.268 -2.258 18.759 1.00 93.62 99 LYS A O 1
ATOM 796 N N . ALA A 1 100 ? -13.858 -1.990 16.562 1.00 93.69 100 ALA A N 1
ATOM 797 C CA . ALA A 1 100 ? -15.193 -2.381 16.116 1.00 93.69 100 ALA A CA 1
ATOM 798 C C . ALA A 1 100 ? -15.499 -3.845 16.467 1.00 93.69 100 ALA A C 1
ATOM 800 O O . ALA A 1 100 ? -16.527 -4.125 17.079 1.00 93.69 100 ALA A O 1
ATOM 801 N N . VAL A 1 101 ? -14.571 -4.764 16.180 1.00 94.12 101 VAL A N 1
ATOM 802 C CA . VAL A 1 101 ? -14.707 -6.189 16.522 1.00 94.12 101 VAL A CA 1
ATOM 803 C C . VAL A 1 101 ? -14.835 -6.382 18.033 1.00 94.12 101 VAL A C 1
ATOM 805 O O . VAL A 1 101 ? -15.687 -7.146 18.486 1.00 94.12 101 VAL A O 1
ATOM 808 N N . LYS A 1 102 ? -14.029 -5.673 18.834 1.00 94.50 102 LYS A N 1
ATOM 809 C CA . LYS A 1 102 ? -14.118 -5.729 20.300 1.00 94.50 102 LYS A CA 1
ATOM 810 C C . LYS A 1 102 ? -15.487 -5.265 20.802 1.00 94.50 102 LYS A C 1
ATOM 812 O O . LYS A 1 102 ? -16.062 -5.928 21.660 1.00 94.50 102 LYS A O 1
ATOM 817 N N . LYS A 1 103 ? -16.018 -4.168 20.251 1.00 94.00 103 LYS A N 1
ATOM 818 C CA . LYS A 1 103 ? -17.339 -3.637 20.613 1.00 94.00 103 LYS A CA 1
ATOM 819 C C . LYS A 1 103 ? -18.459 -4.630 20.281 1.00 94.00 103 LYS A C 1
ATOM 821 O O . LYS A 1 103 ? -19.269 -4.929 21.148 1.00 94.00 103 LYS A O 1
ATOM 826 N N . MET A 1 104 ? -18.434 -5.219 19.083 1.00 92.31 104 MET A N 1
ATOM 827 C CA . MET A 1 104 ? -19.420 -6.227 18.668 1.00 92.31 104 MET A CA 1
ATOM 828 C C . MET A 1 104 ? -19.421 -7.458 19.587 1.00 92.31 104 MET A C 1
ATOM 830 O O . MET A 1 104 ? -20.483 -7.963 19.939 1.00 92.31 104 MET A O 1
ATOM 834 N N . LYS A 1 105 ? -18.243 -7.925 20.029 1.00 89.44 105 LYS A N 1
ATOM 835 C CA . LYS A 1 105 ? -18.150 -9.036 20.995 1.00 89.44 105 LYS A CA 1
ATOM 836 C C . LYS A 1 105 ? -18.786 -8.696 22.344 1.00 89.44 105 LYS A C 1
ATOM 838 O O . LYS A 1 105 ? -19.441 -9.545 22.936 1.00 89.44 105 LYS A O 1
ATOM 843 N N . GLN A 1 106 ? -18.594 -7.469 22.824 1.00 87.62 106 GLN A N 1
ATOM 844 C CA . GLN A 1 106 ? -19.156 -7.016 24.099 1.00 87.62 106 GLN A CA 1
ATOM 845 C C . GLN A 1 106 ? -20.680 -6.854 24.040 1.00 87.62 106 GLN A C 1
ATOM 847 O O . GLN A 1 106 ? -21.354 -7.095 25.035 1.00 87.62 106 GLN A O 1
ATOM 852 N N . GLU A 1 107 ? -21.230 -6.460 22.892 1.00 83.69 107 GLU A N 1
ATOM 853 C CA . GLU A 1 107 ? -22.680 -6.351 22.686 1.00 83.69 107 GLU A CA 1
ATOM 854 C C . GLU A 1 107 ? -23.350 -7.731 22.612 1.00 83.69 107 GLU A C 1
ATOM 856 O O . GLU A 1 107 ? -24.384 -7.939 23.246 1.00 83.69 107 GLU A O 1
ATOM 861 N N . GLY A 1 108 ? -22.719 -8.702 21.940 1.00 73.62 108 GLY A N 1
ATOM 862 C CA . GLY A 1 108 ? -23.211 -10.085 21.885 1.00 73.62 108 GLY A CA 1
ATOM 863 C C . GLY A 1 108 ? -23.157 -10.831 23.225 1.00 73.62 108 GLY A C 1
ATOM 864 O O . GLY A 1 108 ? -23.944 -11.740 23.445 1.00 73.62 108 GLY A O 1
ATOM 865 N N . GLN A 1 109 ? -22.272 -10.433 24.145 1.00 60.41 109 GLN A N 1
ATOM 866 C CA . GLN A 1 109 ? -22.222 -10.981 25.511 1.00 60.41 109 GLN A CA 1
ATOM 867 C C . GLN A 1 109 ? -23.239 -10.349 26.470 1.00 60.41 109 GLN A C 1
ATOM 869 O O . GLN A 1 109 ? -23.464 -10.891 27.540 1.00 60.41 109 GLN A O 1
ATOM 874 N N . LYS A 1 110 ? -23.841 -9.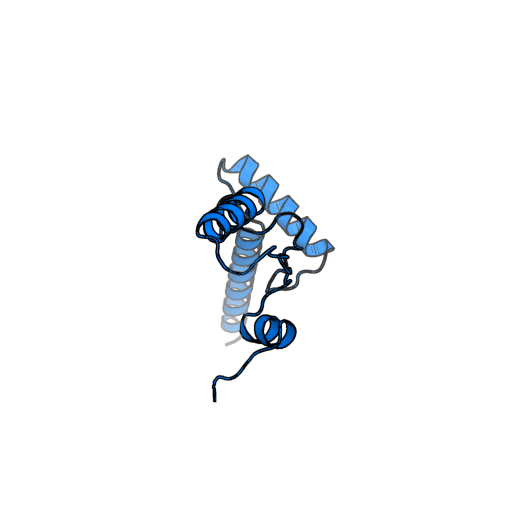205 26.121 1.00 58.78 110 LYS A N 1
ATOM 875 C CA . LYS A 1 110 ? -24.887 -8.555 26.935 1.00 58.78 110 LYS A CA 1
ATOM 876 C C . LYS A 1 110 ? -26.302 -9.042 26.610 1.00 58.78 110 LYS A C 1
ATOM 878 O O . LYS A 1 110 ? -27.249 -8.607 27.253 1.00 58.78 110 LYS A O 1
ATOM 883 N N . THR A 1 111 ? -26.443 -9.871 25.579 1.00 56.97 111 THR A N 1
ATOM 884 C CA . THR A 1 111 ? -27.723 -10.417 25.094 1.00 56.97 111 THR A CA 1
ATOM 885 C C . THR A 1 111 ? -27.845 -11.932 25.292 1.00 56.97 111 THR A C 1
ATOM 887 O O . THR A 1 111 ? -28.844 -12.509 24.870 1.00 56.97 111 THR A O 1
ATOM 890 N N . ALA A 1 112 ? -26.859 -12.553 25.944 1.00 50.41 112 ALA A N 1
ATOM 891 C CA . ALA A 1 112 ? -26.873 -13.938 26.412 1.00 50.41 112 ALA A CA 1
ATOM 892 C C . ALA A 1 112 ? -26.889 -13.947 27.944 1.00 50.41 112 ALA A C 1
ATOM 894 O O . ALA A 1 112 ? -27.521 -14.864 28.507 1.00 50.41 112 ALA A O 1
#

Radius of gyration: 22.39 Å; chains: 1; bounding box: 55×44×58 Å

Foldseek 3Di:
DDDDDDPVRVCVVVVPQDDDDDDDPDDDDPCVVVVVVVVCVVQFDDPPDDTDGPPRDDDDPDDDDPVLQVVLVVVQVVVCVVPVDRGHSVNVVVVVVVVVVVVVVVVVVVVD

Secondary structure (DSSP, 8-state):
-PPPPPHHHHHHHHT-S---------S--THHHHHHHHHHHHHEE-SSSS-EETT-----SSPPPHHHHHHHHHHHHHHHHHHSS---HHHHHHHHHHHHHHHHHHHHTS--

pLDDT: mean 78.9, std 12.87, range [50.41, 96.44]

Sequence (112 aa):
MKRVFTPSQIKKITGATGHDKIHIPFYYAPPFLDELREWIKSNLSSRGGRPTIKGLKVKRKVRFSQRNWKELQSIAKRLSKSSGVSISPSQVATSILEKAVKKMKQEGQKTA